Protein AF-A0AAE9A058-F1 (afdb_monomer_lite)

Organism: Caenorhabditis briggsae (NCBI:txid6238)

Secondary structure (DSSP, 8-state):
-HHHHHHHHHHHHHHHHHHHHHHHHHHHHHHHH----HHHHHHHHHHHHHHHHHHHHHHHHHSHHHHHHHHHHHHHHHHHHHHHHHHHHHHHTT-

Foldseek 3Di:
DVVLVVVLVVVLVVLVVVLVVVVVVVVVVCVVVVDDDPVVVVVNVVSSVCSVVVSVVSVQCSPPVSVVVVVVVVVVVVVVVVVVVVVVVVVVVVD

InterPro domains:
  IPR019422 7TM GPCR, serpentine receptor class h (Srh) [PF10318] (1-75)

Radius of gyration: 22.57 Å; chains: 1; bounding box: 70×28×45 Å

Sequence (95 aa):
MQFRFLVGSLAQIGIPLVSFLNPVLYIWLSLNTGYYNHVLNNHLAVLMSLHGLLGTICLLLVHKHYRQHLIRMLTRRKAQVNRTTVASVLINSNV

pLDDT: mean 75.92, std 8.54, range [49.44, 88.12]

Structure (mmCIF, N/CA/C/O backbone):
data_AF-A0AAE9A058-F1
#
_entry.id   AF-A0AAE9A058-F1
#
loop_
_atom_site.group_PDB
_atom_site.id
_atom_site.type_symbol
_atom_site.label_atom_id
_atom_site.label_alt_id
_atom_site.label_comp_id
_atom_site.label_asym_id
_atom_site.label_entity_id
_atom_site.label_seq_id
_atom_site.pdbx_PDB_ins_code
_atom_site.Cartn_x
_atom_site.Cartn_y
_atom_site.Cartn_z
_atom_site.occupancy
_atom_site.B_iso_or_equiv
_atom_site.auth_seq_id
_atom_site.auth_comp_id
_atom_site.auth_asym_id
_atom_site.auth_atom_id
_atom_site.pdbx_PDB_model_num
ATOM 1 N N . MET A 1 1 ? -5.127 -9.473 24.917 1.00 56.59 1 MET A N 1
ATOM 2 C CA . MET A 1 1 ? -5.356 -8.161 24.257 1.00 56.59 1 MET A CA 1
ATOM 3 C C . MET A 1 1 ? -4.134 -7.659 23.485 1.00 56.59 1 MET A C 1
ATOM 5 O O . MET A 1 1 ? -4.328 -7.075 22.430 1.00 56.59 1 MET A O 1
ATOM 9 N N . GLN A 1 2 ? -2.903 -7.932 23.934 1.00 66.69 2 GLN A N 1
ATOM 10 C CA . GLN A 1 2 ? -1.692 -7.352 23.334 1.00 66.69 2 GLN A CA 1
ATOM 11 C C . GLN A 1 2 ? -1.215 -8.030 22.037 1.00 66.69 2 GLN A C 1
ATOM 13 O O . GLN A 1 2 ? -0.788 -7.344 21.119 1.00 66.69 2 GLN A O 1
ATOM 18 N N . PHE A 1 3 ? -1.407 -9.346 21.887 1.00 71.69 3 PHE A N 1
ATOM 19 C CA . PHE A 1 3 ? -1.011 -10.069 20.666 1.00 71.69 3 PHE A CA 1
ATOM 20 C C . PHE A 1 3 ? -1.698 -9.543 19.395 1.00 71.69 3 PHE A C 1
ATOM 22 O O . PHE A 1 3 ? -1.080 -9.422 18.349 1.00 71.69 3 PHE A O 1
ATOM 29 N N . ARG A 1 4 ? -2.976 -9.156 19.485 1.00 72.62 4 ARG A N 1
ATOM 30 C CA . ARG A 1 4 ? -3.739 -8.632 18.335 1.00 72.62 4 ARG A CA 1
ATOM 31 C C . ARG A 1 4 ? -3.257 -7.251 17.895 1.00 72.62 4 ARG A C 1
ATOM 33 O O . ARG A 1 4 ? -3.290 -6.951 16.708 1.00 72.62 4 ARG A O 1
ATOM 40 N N . PHE A 1 5 ? -2.828 -6.430 18.852 1.00 75.44 5 PHE A N 1
ATOM 41 C CA . PHE A 1 5 ? -2.207 -5.140 18.575 1.00 75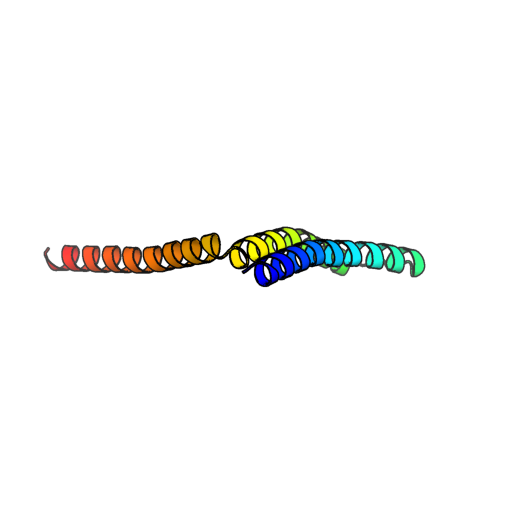.44 5 PHE A CA 1
ATOM 42 C C . PHE A 1 5 ? -0.836 -5.345 17.928 1.00 75.44 5 PHE A C 1
ATOM 44 O O . PHE A 1 5 ? -0.577 -4.784 16.873 1.00 75.44 5 PHE A O 1
ATOM 51 N N . LEU A 1 6 ? -0.025 -6.243 18.489 1.00 76.38 6 LEU A N 1
ATOM 52 C CA . LEU A 1 6 ? 1.304 -6.575 17.982 1.00 76.38 6 LEU A CA 1
ATOM 53 C C . LEU A 1 6 ? 1.258 -7.145 16.555 1.00 76.38 6 LEU A C 1
ATOM 55 O O . LEU A 1 6 ? 2.008 -6.694 15.698 1.00 76.38 6 LEU A O 1
ATOM 59 N N . VAL A 1 7 ? 0.325 -8.057 16.260 1.00 79.62 7 VAL A N 1
ATOM 60 C CA . VAL A 1 7 ? 0.094 -8.577 14.899 1.00 79.62 7 VAL A CA 1
ATOM 61 C C . VAL A 1 7 ? -0.322 -7.465 13.937 1.00 79.62 7 VAL A C 1
ATOM 63 O O . VAL A 1 7 ? 0.143 -7.427 12.804 1.00 79.62 7 VAL A O 1
ATOM 66 N N . GLY A 1 8 ? -1.170 -6.537 14.380 1.00 76.38 8 GLY A N 1
ATOM 67 C CA . GLY A 1 8 ? -1.574 -5.401 13.562 1.00 76.38 8 GLY A CA 1
ATOM 68 C C . GLY A 1 8 ? -0.435 -4.417 13.285 1.00 76.38 8 GLY A C 1
ATOM 69 O O . GLY A 1 8 ? -0.279 -3.976 12.151 1.00 76.38 8 GLY A O 1
ATOM 70 N N . SER A 1 9 ? 0.404 -4.134 14.282 1.00 78.19 9 SER A N 1
ATOM 71 C CA . SER A 1 9 ? 1.618 -3.328 14.122 1.00 78.19 9 SER A CA 1
ATOM 72 C C . SER A 1 9 ? 2.643 -4.006 13.212 1.00 78.19 9 SER A C 1
ATOM 74 O O . SER A 1 9 ? 3.212 -3.349 12.347 1.00 78.19 9 SER A O 1
ATOM 76 N N . LEU A 1 10 ? 2.838 -5.323 13.339 1.00 80.88 10 LEU A N 1
ATOM 77 C CA . LEU A 1 10 ? 3.705 -6.098 12.446 1.00 80.88 10 LEU A CA 1
ATOM 78 C C . LEU A 1 10 ? 3.189 -6.091 11.004 1.00 80.88 10 LEU A C 1
ATOM 80 O O . LEU A 1 10 ? 3.966 -5.860 10.082 1.00 80.88 10 LEU A O 1
ATOM 84 N N . ALA A 1 11 ? 1.884 -6.284 10.799 1.00 80.81 11 ALA A N 1
ATOM 85 C CA . ALA A 1 11 ? 1.273 -6.200 9.474 1.00 80.81 11 ALA A CA 1
ATOM 86 C C . ALA A 1 11 ? 1.437 -4.797 8.868 1.00 80.81 11 ALA A C 1
ATOM 88 O O . ALA A 1 11 ? 1.784 -4.661 7.697 1.00 80.81 11 ALA A O 1
ATOM 89 N N . GLN A 1 12 ? 1.263 -3.751 9.676 1.00 75.12 12 GLN A N 1
ATOM 90 C CA . GLN A 1 12 ? 1.426 -2.369 9.240 1.00 75.12 12 GLN A CA 1
ATOM 91 C C . GLN A 1 12 ? 2.876 -2.008 8.899 1.00 75.12 12 GLN A C 1
ATOM 93 O O . GLN A 1 12 ? 3.072 -1.174 8.028 1.00 75.12 12 GLN A O 1
ATOM 98 N N . ILE A 1 13 ? 3.876 -2.619 9.539 1.00 81.19 13 ILE A N 1
ATOM 99 C CA . ILE A 1 13 ? 5.298 -2.459 9.183 1.00 81.19 13 ILE A CA 1
ATOM 100 C C . ILE A 1 13 ? 5.648 -3.301 7.945 1.00 81.19 13 ILE A C 1
ATOM 102 O O . ILE A 1 13 ? 6.433 -2.874 7.099 1.00 81.19 13 ILE A O 1
ATOM 106 N N . GLY A 1 14 ? 5.021 -4.471 7.799 1.00 81.69 14 GLY A N 1
ATOM 107 C CA . GLY A 1 14 ? 5.198 -5.353 6.647 1.00 81.69 14 GLY A CA 1
ATOM 108 C C . GLY A 1 14 ? 4.697 -4.751 5.332 1.00 81.69 14 GLY A C 1
ATOM 109 O O . GLY A 1 14 ? 5.338 -4.930 4.300 1.00 81.69 14 GLY A O 1
ATOM 110 N N . ILE A 1 15 ? 3.593 -3.996 5.357 1.00 82.12 15 ILE A N 1
ATOM 111 C CA . ILE A 1 15 ? 3.004 -3.375 4.156 1.00 82.12 15 ILE A CA 1
ATOM 112 C C . ILE A 1 15 ? 3.979 -2.384 3.469 1.00 82.12 15 ILE A C 1
ATOM 114 O O . ILE A 1 15 ? 4.234 -2.559 2.277 1.00 82.12 15 ILE A O 1
ATOM 118 N N . PRO A 1 16 ? 4.585 -1.397 4.163 1.00 78.19 16 PRO A N 1
ATOM 119 C CA . PRO A 1 16 ? 5.644 -0.548 3.619 1.00 78.19 16 PRO A CA 1
ATOM 120 C C . PRO A 1 16 ? 6.866 -1.335 3.153 1.00 78.19 16 PRO A C 1
ATOM 122 O O . PRO A 1 16 ? 7.387 -1.050 2.082 1.00 78.19 16 PRO A O 1
ATOM 125 N N . LEU A 1 17 ? 7.305 -2.345 3.913 1.00 81.81 17 LEU A N 1
ATOM 126 C CA . LEU A 1 17 ? 8.464 -3.174 3.562 1.00 81.81 17 LEU A CA 1
ATOM 127 C C . LEU A 1 17 ? 8.282 -3.867 2.209 1.00 81.81 17 LEU A C 1
ATOM 129 O O . LEU A 1 17 ? 9.129 -3.738 1.327 1.00 81.81 17 LEU A O 1
ATOM 133 N N . VAL A 1 18 ? 7.152 -4.551 2.017 1.00 83.12 18 VAL A N 1
ATOM 134 C CA . VAL A 1 18 ? 6.827 -5.205 0.743 1.00 83.12 18 VAL A CA 1
ATOM 135 C C . VAL A 1 18 ? 6.634 -4.163 -0.354 1.00 83.12 18 VAL A C 1
ATOM 137 O O . VAL A 1 18 ? 7.093 -4.361 -1.480 1.00 83.12 18 VAL A O 1
ATOM 140 N N . SER A 1 19 ? 6.003 -3.030 -0.039 1.00 82.06 19 SER A N 1
ATOM 141 C CA . SER A 1 19 ? 5.782 -1.984 -1.030 1.00 82.06 19 SER A CA 1
ATOM 142 C C . SER A 1 19 ? 7.080 -1.355 -1.521 1.00 82.06 19 SER A C 1
ATOM 144 O O . SER A 1 19 ? 7.180 -1.117 -2.711 1.00 82.06 19 SER A O 1
ATOM 146 N N . PHE A 1 20 ? 8.077 -1.131 -0.663 1.00 80.75 20 PHE A N 1
ATOM 147 C CA . PHE A 1 20 ? 9.392 -0.622 -1.070 1.00 80.75 20 PHE A CA 1
ATOM 148 C C . PHE A 1 20 ? 10.254 -1.677 -1.766 1.00 80.75 20 PHE A C 1
ATOM 150 O O . PHE A 1 20 ? 11.054 -1.336 -2.634 1.00 80.75 20 PHE A O 1
ATOM 157 N N . LEU A 1 21 ? 10.075 -2.957 -1.437 1.00 85.69 21 LEU A N 1
ATOM 158 C CA . LEU A 1 21 ? 10.830 -4.041 -2.059 1.00 85.69 21 LEU A CA 1
ATOM 159 C C . LEU A 1 21 ? 10.505 -4.190 -3.559 1.00 85.69 21 LEU A C 1
ATOM 161 O O . LEU A 1 21 ? 11.407 -4.403 -4.365 1.00 85.69 21 LEU A O 1
ATOM 165 N N . ASN A 1 22 ? 9.239 -4.006 -3.945 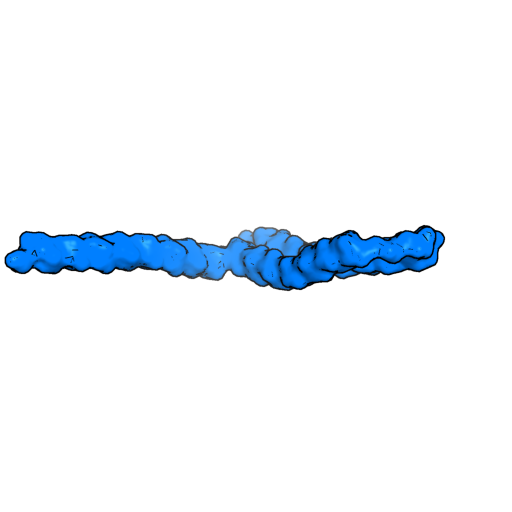1.00 82.06 22 ASN A N 1
ATOM 166 C CA . ASN A 1 22 ? 8.773 -4.093 -5.336 1.00 82.06 22 ASN A CA 1
ATOM 167 C C . ASN A 1 22 ? 9.480 -3.125 -6.321 1.00 82.06 22 ASN A C 1
ATOM 169 O O . ASN A 1 22 ? 10.034 -3.601 -7.313 1.00 82.06 22 ASN A O 1
ATOM 173 N N . PRO A 1 23 ? 9.512 -1.794 -6.097 1.00 82.94 23 PRO A N 1
ATOM 174 C CA . PRO A 1 23 ? 10.188 -0.857 -6.991 1.00 82.94 23 PRO A CA 1
ATOM 175 C C . PRO A 1 23 ? 11.708 -1.043 -6.982 1.00 82.94 23 PRO A C 1
ATOM 177 O O . PRO A 1 23 ? 12.330 -0.901 -8.029 1.00 82.94 23 PRO A O 1
ATOM 180 N N . VAL A 1 24 ? 12.310 -1.414 -5.846 1.00 86.75 24 VAL A N 1
ATOM 181 C CA . VAL A 1 24 ? 13.756 -1.683 -5.762 1.00 86.75 24 VAL A CA 1
ATOM 182 C C . VAL A 1 24 ? 14.142 -2.878 -6.636 1.00 86.75 24 VAL A C 1
ATOM 184 O O . VAL A 1 24 ? 15.079 -2.778 -7.428 1.00 86.75 24 VAL A O 1
ATOM 187 N N . LEU A 1 25 ? 13.389 -3.981 -6.558 1.00 86.69 25 LEU A N 1
ATOM 188 C CA . LEU A 1 25 ? 13.597 -5.142 -7.428 1.00 86.69 25 LEU A CA 1
ATOM 189 C C . LEU A 1 25 ? 13.377 -4.803 -8.902 1.00 86.69 25 LEU A C 1
ATOM 191 O O . LEU A 1 25 ? 14.152 -5.247 -9.745 1.00 86.69 25 LEU A O 1
ATOM 195 N N . TYR A 1 26 ? 12.357 -4.005 -9.218 1.00 84.50 26 TYR A N 1
ATOM 196 C CA . TYR A 1 26 ? 12.086 -3.606 -10.595 1.00 84.50 26 TYR A CA 1
ATOM 197 C C . TYR A 1 26 ? 13.215 -2.761 -11.195 1.00 84.50 26 TYR A C 1
ATOM 199 O O . TYR A 1 26 ? 13.659 -3.040 -12.307 1.00 84.50 26 TYR A O 1
ATOM 207 N N . ILE A 1 27 ? 13.719 -1.771 -10.452 1.00 85.38 27 ILE A N 1
ATOM 208 C CA . ILE A 1 27 ? 14.852 -0.944 -10.885 1.00 85.38 27 ILE A CA 1
ATOM 209 C C . ILE A 1 27 ? 16.084 -1.825 -11.111 1.00 85.38 27 ILE A C 1
ATOM 211 O O . ILE A 1 27 ? 16.729 -1.719 -12.151 1.00 85.38 27 ILE A O 1
ATOM 215 N N . TRP A 1 28 ? 16.377 -2.741 -10.184 1.00 87.62 28 TRP A N 1
ATOM 216 C CA . TRP A 1 28 ? 17.500 -3.671 -10.310 1.00 87.62 28 TRP A CA 1
ATOM 217 C C . TRP A 1 28 ? 17.393 -4.555 -11.560 1.00 87.62 28 TRP A C 1
ATOM 219 O O . TRP A 1 28 ? 18.345 -4.679 -12.332 1.00 87.62 28 TRP A O 1
ATOM 229 N N . LEU A 1 29 ? 16.214 -5.138 -11.797 1.00 84.69 29 LEU A N 1
ATOM 230 C CA . LEU A 1 29 ? 15.963 -5.989 -12.958 1.00 84.69 29 LEU A CA 1
ATOM 231 C C . LEU A 1 29 ? 16.043 -5.191 -14.268 1.00 84.69 29 LEU A C 1
ATOM 233 O O . LEU A 1 29 ? 16.623 -5.669 -15.242 1.00 84.69 29 LEU A O 1
ATOM 237 N N . SER A 1 30 ? 15.498 -3.972 -14.284 1.00 84.75 30 SER A N 1
ATOM 238 C CA . SER A 1 30 ? 15.513 -3.077 -15.446 1.00 84.75 30 SER A CA 1
ATOM 239 C C . SER A 1 30 ? 16.930 -2.634 -15.801 1.00 84.75 30 SER A C 1
ATOM 241 O O . SER A 1 30 ? 17.251 -2.572 -16.985 1.00 84.75 30 SER A O 1
ATOM 243 N N . LEU A 1 31 ? 17.785 -2.383 -14.806 1.00 84.44 31 LEU A N 1
ATOM 244 C CA . LEU A 1 31 ? 19.196 -2.059 -15.025 1.00 84.44 31 LEU A CA 1
ATOM 245 C C . LEU A 1 31 ? 19.972 -3.255 -15.589 1.00 84.44 31 LEU A C 1
ATOM 247 O O . LEU A 1 31 ? 20.767 -3.081 -16.506 1.00 84.44 31 LEU A O 1
ATOM 251 N N . ASN A 1 32 ? 19.723 -4.467 -15.081 1.00 85.75 32 ASN A N 1
ATOM 252 C CA . ASN A 1 32 ? 20.454 -5.661 -15.512 1.00 85.75 32 ASN A CA 1
ATOM 253 C C . ASN A 1 32 ? 20.007 -6.192 -16.887 1.00 85.75 32 ASN A C 1
ATOM 255 O O . ASN A 1 32 ? 20.805 -6.758 -17.625 1.00 85.75 32 ASN A O 1
ATOM 259 N N . THR A 1 33 ? 18.728 -6.032 -17.233 1.00 81.50 33 THR A N 1
ATOM 260 C CA . THR A 1 33 ? 18.164 -6.508 -18.512 1.00 81.50 33 THR A CA 1
ATOM 261 C C . THR A 1 33 ? 18.082 -5.419 -19.584 1.00 81.50 33 THR A C 1
ATOM 263 O O . THR A 1 33 ? 17.786 -5.725 -20.736 1.00 81.50 33 THR A O 1
ATOM 266 N N . GLY A 1 34 ? 18.290 -4.148 -19.220 1.00 77.25 34 GLY A N 1
ATOM 267 C CA . GLY A 1 34 ? 18.074 -2.994 -20.100 1.00 77.25 34 GLY A CA 1
ATOM 268 C C . GLY A 1 34 ? 16.612 -2.795 -20.523 1.00 77.25 34 GLY A C 1
ATOM 269 O O . GLY A 1 34 ? 16.321 -1.950 -21.368 1.00 77.25 34 GLY A O 1
ATOM 270 N N . TYR A 1 35 ? 15.676 -3.570 -19.964 1.00 72.88 35 TYR A N 1
ATOM 271 C CA . TYR A 1 35 ? 14.284 -3.598 -20.392 1.00 72.88 35 TYR A CA 1
ATOM 272 C C . TYR A 1 35 ? 13.471 -2.532 -19.653 1.00 72.88 35 TYR A C 1
ATOM 274 O O . TYR A 1 35 ? 12.989 -2.744 -18.540 1.00 72.88 35 TYR A O 1
ATOM 282 N N . TYR A 1 36 ? 13.335 -1.364 -20.278 1.00 75.12 36 TYR A N 1
ATOM 283 C CA . TYR A 1 36 ? 12.565 -0.244 -19.744 1.00 75.12 36 TYR A CA 1
ATOM 284 C C . TYR A 1 36 ? 11.156 -0.224 -20.343 1.00 75.12 36 TYR A C 1
ATOM 286 O O . TYR A 1 36 ? 10.953 0.211 -21.475 1.00 75.12 36 TYR A O 1
AT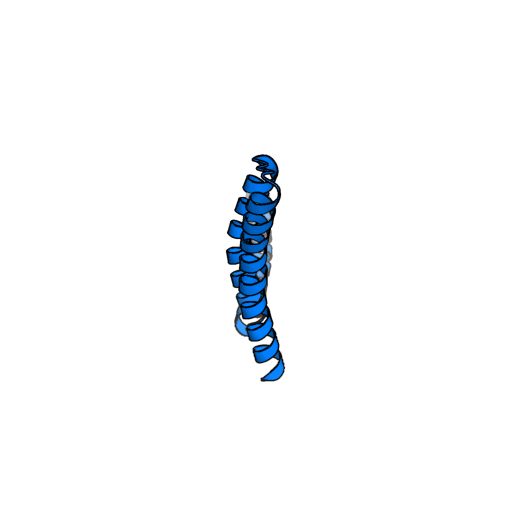OM 294 N N . ASN A 1 37 ? 10.162 -0.700 -19.589 1.00 79.75 37 ASN A N 1
ATOM 295 C CA . ASN A 1 37 ? 8.773 -0.687 -20.043 1.00 79.75 37 ASN A CA 1
ATOM 296 C C . ASN A 1 37 ? 7.965 0.409 -19.331 1.00 79.75 37 ASN A C 1
ATOM 298 O O . ASN A 1 37 ? 7.691 0.333 -18.130 1.00 79.75 37 ASN A O 1
ATOM 302 N N . HIS A 1 38 ? 7.540 1.416 -20.098 1.00 80.62 38 HIS A N 1
ATOM 303 C CA . HIS A 1 38 ? 6.750 2.550 -19.613 1.00 80.62 38 HIS A CA 1
ATOM 304 C C . HIS A 1 38 ? 5.411 2.127 -18.987 1.00 80.62 38 HIS A C 1
ATOM 306 O O . HIS A 1 38 ? 4.970 2.729 -18.008 1.00 80.62 38 HIS A O 1
ATOM 312 N N . VAL A 1 39 ? 4.776 1.072 -19.514 1.00 86.88 39 VAL A N 1
ATOM 313 C CA . VAL A 1 39 ? 3.486 0.571 -19.009 1.00 86.88 39 VAL A CA 1
ATOM 314 C C . VAL A 1 39 ? 3.655 -0.037 -17.620 1.00 86.88 39 VAL A C 1
ATOM 316 O O . VAL A 1 39 ? 2.884 0.264 -16.706 1.00 86.88 39 VAL A O 1
ATOM 319 N N . LEU A 1 40 ? 4.696 -0.855 -17.450 1.00 80.88 40 LEU A N 1
ATOM 320 C CA . LEU A 1 40 ? 4.991 -1.527 -16.188 1.00 80.88 40 LEU A CA 1
ATOM 321 C C . LEU A 1 40 ? 5.417 -0.524 -15.111 1.00 80.88 40 LEU A C 1
ATOM 323 O O . LEU A 1 40 ? 4.962 -0.608 -13.973 1.00 80.88 40 LEU A O 1
ATOM 327 N N . ASN A 1 41 ? 6.203 0.484 -15.492 1.00 83.81 41 ASN A N 1
ATOM 328 C CA . ASN A 1 41 ? 6.596 1.558 -14.588 1.00 83.81 41 ASN A CA 1
ATOM 329 C C . ASN A 1 41 ? 5.390 2.383 -14.096 1.00 83.81 41 ASN A C 1
ATOM 331 O O . ASN A 1 41 ? 5.279 2.669 -12.906 1.00 83.81 41 ASN A O 1
ATOM 335 N N . ASN A 1 42 ? 4.440 2.709 -14.981 1.00 87.50 42 ASN A N 1
ATOM 336 C CA . ASN A 1 42 ? 3.210 3.407 -14.592 1.00 87.50 42 ASN A CA 1
ATOM 337 C C . ASN A 1 42 ? 2.330 2.559 -13.662 1.00 87.50 42 ASN A C 1
ATOM 339 O O . ASN A 1 42 ? 1.758 3.082 -12.707 1.00 87.50 42 ASN A O 1
ATOM 343 N N . HIS A 1 43 ? 2.247 1.246 -13.894 1.00 86.19 43 HIS A N 1
ATOM 344 C CA . HIS A 1 43 ? 1.550 0.337 -12.980 1.00 86.19 43 HIS A CA 1
ATOM 345 C C . HIS A 1 43 ? 2.210 0.281 -11.600 1.00 86.19 43 HIS A C 1
ATOM 347 O O . HIS A 1 43 ? 1.516 0.352 -10.587 1.00 86.19 43 HIS A O 1
ATOM 353 N N . LEU A 1 44 ? 3.542 0.214 -11.545 1.00 85.62 44 LEU A N 1
ATOM 354 C CA . LEU A 1 44 ? 4.293 0.256 -10.290 1.00 85.62 44 LEU A CA 1
ATOM 355 C C . LEU A 1 44 ? 4.090 1.575 -9.541 1.00 85.62 44 LEU A C 1
ATOM 357 O O . LEU A 1 44 ? 3.936 1.559 -8.320 1.00 85.62 44 LEU A O 1
ATOM 361 N N . ALA A 1 45 ? 4.021 2.702 -10.253 1.00 84.88 45 ALA A N 1
ATOM 362 C CA . ALA A 1 45 ? 3.729 4.002 -9.656 1.00 84.88 45 ALA A CA 1
ATOM 363 C C . ALA A 1 45 ? 2.340 4.027 -8.996 1.00 84.88 45 ALA A C 1
ATOM 365 O O . ALA A 1 45 ? 2.219 4.436 -7.842 1.00 84.88 45 ALA A O 1
ATOM 366 N N . VAL A 1 46 ? 1.307 3.511 -9.673 1.00 88.12 46 VAL A N 1
ATOM 367 C CA . VAL A 1 46 ? -0.045 3.385 -9.098 1.00 88.12 46 VAL A CA 1
ATOM 368 C C . VAL A 1 46 ? -0.042 2.466 -7.872 1.00 88.12 46 VAL A C 1
ATOM 370 O O . VAL A 1 46 ? -0.645 2.802 -6.851 1.00 88.12 46 VAL A O 1
ATOM 373 N N . LEU A 1 47 ? 0.672 1.337 -7.934 1.00 84.88 47 LEU A N 1
ATOM 374 C CA . LEU A 1 47 ? 0.795 0.402 -6.813 1.00 84.88 47 LEU A CA 1
ATOM 375 C C . LEU A 1 47 ? 1.447 1.068 -5.587 1.00 84.88 47 LEU A C 1
ATOM 377 O O . LEU A 1 47 ? 0.956 0.932 -4.465 1.00 84.88 47 LEU A O 1
ATOM 381 N N . MET A 1 48 ? 2.510 1.846 -5.811 1.00 83.44 48 MET A N 1
ATOM 382 C CA . MET A 1 48 ? 3.207 2.605 -4.770 1.00 83.44 48 MET A CA 1
ATOM 383 C C . MET A 1 48 ? 2.336 3.693 -4.144 1.00 83.44 48 MET A C 1
ATOM 385 O O . MET A 1 48 ? 2.348 3.864 -2.921 1.00 83.44 48 MET A O 1
ATOM 389 N N . SER A 1 49 ? 1.549 4.402 -4.957 1.00 85.56 49 SER A N 1
ATOM 390 C CA . SER A 1 49 ? 0.586 5.391 -4.466 1.00 85.56 49 SER A CA 1
ATOM 391 C C . SER A 1 49 ? -0.526 4.749 -3.632 1.00 85.56 49 SER A C 1
ATOM 393 O O . SER A 1 49 ? -0.936 5.310 -2.616 1.00 85.56 49 SER A O 1
ATOM 395 N N . LEU A 1 50 ? -0.992 3.555 -4.009 1.00 85.62 50 LEU A N 1
ATOM 396 C CA . LEU A 1 50 ? -2.030 2.832 -3.269 1.00 85.62 50 LEU A CA 1
ATOM 397 C C . LEU A 1 50 ? -1.531 2.256 -1.940 1.00 85.62 50 LEU A C 1
ATOM 399 O O . LEU A 1 50 ? -2.310 2.165 -0.991 1.00 85.62 50 LEU A O 1
ATOM 403 N N . HIS A 1 51 ? -0.247 1.915 -1.819 1.00 83.50 51 HIS A N 1
ATOM 404 C CA . HIS A 1 51 ? 0.298 1.315 -0.597 1.00 83.50 51 HIS A CA 1
ATOM 405 C C . HIS A 1 51 ? 0.040 2.161 0.662 1.00 83.50 51 HIS A C 1
ATOM 407 O O . HIS A 1 51 ? -0.302 1.613 1.713 1.00 83.50 51 HIS A O 1
ATOM 413 N N . GLY A 1 52 ? 0.149 3.491 0.552 1.00 77.81 52 GLY A N 1
ATOM 414 C CA . GLY A 1 52 ? -0.061 4.401 1.679 1.00 77.81 52 GLY A CA 1
ATOM 415 C C . GLY A 1 52 ? -1.506 4.368 2.174 1.00 77.81 52 GLY A C 1
ATOM 416 O O . GLY A 1 52 ? -1.750 4.374 3.384 1.00 77.81 52 GLY A O 1
ATOM 417 N N . LEU A 1 53 ? -2.456 4.237 1.239 1.00 81.62 53 LEU A N 1
ATOM 418 C CA . LEU A 1 53 ? -3.880 4.072 1.520 1.00 81.62 53 LEU A CA 1
ATOM 419 C C . LEU A 1 53 ? -4.154 2.723 2.201 1.00 81.62 53 LEU A C 1
ATOM 421 O O . LEU A 1 53 ? -4.868 2.669 3.201 1.00 81.62 53 LEU A O 1
ATOM 425 N N . LEU A 1 54 ? -3.552 1.631 1.714 1.00 79.38 54 LEU A N 1
ATOM 426 C CA . LEU A 1 54 ? -3.688 0.312 2.343 1.00 79.38 54 LEU A CA 1
ATOM 427 C C . LEU A 1 54 ? -3.100 0.289 3.761 1.00 79.38 54 LEU A C 1
ATOM 429 O O . LEU A 1 54 ? -3.718 -0.279 4.662 1.00 79.38 54 LEU A O 1
ATOM 433 N N . GLY A 1 55 ? -1.953 0.937 3.984 1.00 79.06 55 GLY A N 1
ATOM 434 C CA . GLY A 1 55 ? -1.333 1.053 5.306 1.00 79.06 55 GLY A CA 1
ATOM 435 C C . GLY A 1 55 ? -2.218 1.799 6.310 1.00 79.06 55 GLY A C 1
ATOM 436 O O . GLY A 1 55 ? -2.403 1.337 7.438 1.00 79.06 55 GLY A O 1
ATOM 437 N N . THR A 1 56 ? -2.841 2.905 5.889 1.00 81.94 56 THR A N 1
ATOM 438 C CA . THR A 1 56 ? -3.785 3.653 6.740 1.00 81.94 56 THR A CA 1
ATOM 439 C C . THR A 1 56 ? -5.077 2.880 6.988 1.00 81.94 56 THR A C 1
ATOM 441 O O . THR A 1 56 ? -5.539 2.827 8.127 1.00 81.94 56 THR A O 1
ATOM 444 N N . ILE A 1 57 ? -5.643 2.227 5.968 1.00 78.75 57 ILE A N 1
ATOM 445 C CA . ILE A 1 57 ? -6.832 1.375 6.121 1.00 78.75 57 ILE A CA 1
ATOM 446 C C . ILE A 1 57 ? -6.547 0.226 7.098 1.00 78.75 57 ILE A C 1
ATOM 448 O O . ILE A 1 57 ? -7.364 -0.054 7.977 1.00 78.75 57 ILE A O 1
ATOM 452 N N . CYS A 1 58 ? -5.383 -0.416 6.995 1.00 72.50 58 CYS A N 1
ATOM 453 C CA . CYS A 1 58 ? -4.990 -1.502 7.888 1.00 72.50 58 CYS A CA 1
ATOM 454 C C . CYS A 1 58 ? -4.875 -1.021 9.346 1.00 72.50 58 CYS A C 1
ATOM 456 O O . CYS A 1 58 ? -5.465 -1.632 10.241 1.00 72.50 58 CYS A O 1
ATOM 458 N N . LEU A 1 59 ? -4.226 0.129 9.576 1.00 77.19 59 LEU A N 1
ATOM 459 C CA . LEU A 1 59 ? -4.137 0.780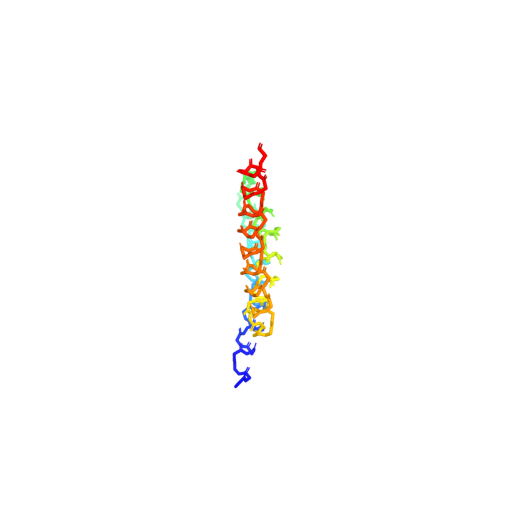 10.890 1.00 77.19 59 LEU A CA 1
ATOM 460 C C . LEU A 1 59 ? -5.531 1.047 11.493 1.00 77.19 59 LEU A C 1
ATOM 462 O O . LEU A 1 59 ? -5.792 0.694 12.651 1.00 77.19 59 LEU A O 1
ATOM 466 N N . LEU A 1 60 ? -6.433 1.621 10.688 1.00 72.75 60 LEU A N 1
ATOM 467 C CA . LEU A 1 60 ? -7.826 1.921 11.041 1.00 72.75 60 LEU A CA 1
ATOM 468 C C . LEU A 1 60 ? -8.626 0.663 11.418 1.00 72.75 60 LEU A C 1
ATOM 470 O O . LEU A 1 60 ? -9.446 0.697 12.337 1.00 72.75 60 LEU A O 1
ATOM 474 N N . LEU A 1 61 ? -8.400 -0.459 10.733 1.00 67.81 61 LEU A N 1
ATOM 475 C CA . LEU A 1 61 ? -9.127 -1.711 10.975 1.00 67.81 61 LEU A CA 1
ATOM 476 C C . LEU A 1 61 ? -8.577 -2.519 12.158 1.00 67.81 61 LEU A C 1
ATOM 478 O O . LEU A 1 61 ? -9.351 -3.177 12.861 1.00 67.81 61 LEU A O 1
ATOM 482 N N . VAL A 1 62 ? -7.264 -2.465 12.390 1.00 70.06 62 VAL A N 1
ATOM 483 C CA . VAL A 1 62 ? -6.575 -3.131 13.508 1.00 70.06 62 VAL A CA 1
ATOM 484 C C . VAL A 1 62 ? -6.971 -2.519 14.849 1.00 70.06 62 VAL A C 1
ATOM 486 O O . VAL A 1 62 ? -7.200 -3.238 15.828 1.00 70.06 62 VAL A O 1
ATOM 489 N N . HIS A 1 63 ? -7.081 -1.192 14.913 1.00 69.31 63 HIS A N 1
ATOM 490 C CA . HIS A 1 63 ? -7.424 -0.508 16.150 1.00 69.31 63 HIS A CA 1
ATOM 491 C C . HIS A 1 63 ? -8.919 -0.674 16.436 1.00 69.31 63 HIS A C 1
ATOM 493 O O . HIS A 1 63 ? -9.778 -0.037 15.828 1.00 69.31 63 HIS A O 1
ATOM 499 N N . LYS A 1 64 ? -9.239 -1.534 17.411 1.00 62.38 64 LYS A N 1
ATOM 500 C CA . LYS A 1 64 ? -10.612 -1.900 17.812 1.00 62.38 64 LYS A CA 1
ATOM 501 C C . LYS A 1 64 ? -11.542 -0.687 17.989 1.00 62.38 64 LYS A C 1
ATOM 503 O O . LYS A 1 64 ? -12.701 -0.746 17.588 1.00 62.38 64 LYS A O 1
ATOM 508 N N . HIS A 1 65 ? -11.033 0.415 18.543 1.00 61.44 65 HIS A N 1
ATOM 509 C CA . HIS A 1 65 ? -11.784 1.662 18.734 1.00 61.44 65 HIS A CA 1
ATOM 510 C C . HIS A 1 65 ? -12.144 2.348 17.405 1.00 61.44 65 HIS A C 1
ATOM 512 O O . HIS A 1 65 ? -13.278 2.798 17.231 1.00 61.44 65 HIS A O 1
ATOM 518 N N . TYR A 1 66 ? -11.220 2.342 16.441 1.00 62.53 66 TYR A N 1
ATOM 519 C CA . TYR A 1 66 ? -11.407 2.938 15.121 1.00 62.53 66 TYR A CA 1
ATOM 520 C C . TYR A 1 66 ? -12.392 2.150 14.258 1.00 62.53 66 TYR A C 1
ATOM 522 O O . TYR A 1 66 ? -13.303 2.747 13.684 1.00 62.53 66 TYR A O 1
ATOM 530 N N . ARG A 1 67 ? -12.312 0.812 14.237 1.00 68.81 67 ARG A N 1
ATOM 531 C CA . ARG A 1 67 ? -13.277 -0.019 13.493 1.00 68.81 67 ARG A CA 1
ATOM 532 C C . ARG A 1 67 ? -14.710 0.184 13.990 1.00 68.81 67 ARG A C 1
ATOM 534 O O . ARG A 1 67 ? -15.639 0.277 13.189 1.00 68.81 67 ARG A O 1
ATOM 541 N N . GLN A 1 68 ? -14.899 0.284 15.308 1.00 68.31 68 GLN A N 1
ATOM 542 C CA . GLN A 1 68 ? -16.218 0.519 15.900 1.00 68.31 68 GLN A CA 1
ATOM 543 C C . GLN A 1 68 ? -16.778 1.894 15.501 1.00 68.31 68 GLN A C 1
ATOM 545 O O . GLN A 1 68 ? -17.974 2.012 15.240 1.00 68.31 68 GLN A O 1
ATOM 550 N N . HIS A 1 69 ? -15.931 2.926 15.443 1.00 71.12 69 HIS A N 1
ATOM 551 C CA . HIS A 1 69 ? -16.317 4.260 14.978 1.00 71.12 69 HIS A CA 1
ATOM 552 C C . HIS A 1 69 ? -16.641 4.289 13.483 1.00 71.12 69 HIS A C 1
ATOM 554 O O . HIS A 1 69 ? -17.687 4.815 13.119 1.00 71.12 69 HIS A O 1
ATOM 560 N N . LEU A 1 70 ? -15.828 3.653 12.637 1.00 73.94 70 LEU A N 1
ATOM 561 C CA . LEU A 1 70 ? -16.075 3.527 11.197 1.00 73.94 70 LEU A CA 1
ATOM 562 C C . LEU A 1 70 ? -17.410 2.838 10.899 1.00 73.94 70 LEU A C 1
ATOM 564 O O . LEU A 1 70 ? -18.229 3.372 10.154 1.00 73.94 70 LEU A O 1
ATOM 568 N N . ILE A 1 71 ? -17.666 1.688 11.531 1.00 75.75 71 ILE A N 1
ATOM 569 C CA . ILE A 1 71 ? -18.933 0.960 11.377 1.00 75.75 71 ILE A CA 1
ATOM 570 C C . ILE A 1 71 ? -20.098 1.832 11.849 1.00 75.75 71 ILE A C 1
ATOM 572 O O . ILE A 1 71 ? -21.101 1.945 11.152 1.00 75.75 71 ILE A O 1
ATOM 576 N N . ARG A 1 72 ? -19.972 2.508 12.999 1.00 76.31 72 ARG A N 1
ATOM 577 C CA . ARG A 1 72 ? -21.010 3.433 13.480 1.00 76.31 72 ARG A CA 1
ATOM 578 C C . ARG A 1 72 ? -21.262 4.574 12.494 1.00 76.31 72 ARG A C 1
ATOM 580 O O . ARG A 1 72 ? -22.419 4.922 12.290 1.00 76.31 72 ARG A O 1
ATOM 587 N N . MET A 1 73 ? -20.226 5.130 11.873 1.00 79.12 73 MET A N 1
ATOM 588 C CA . MET A 1 73 ? -20.346 6.228 10.910 1.00 79.12 73 MET A CA 1
ATOM 589 C C . MET A 1 73 ? -21.025 5.774 9.615 1.00 79.12 73 MET A C 1
ATOM 591 O O . MET A 1 73 ? -21.968 6.418 9.160 1.00 79.12 73 MET A O 1
ATOM 595 N N . LEU A 1 74 ? -20.623 4.621 9.075 1.00 79.56 74 LEU A N 1
ATOM 596 C CA . LEU A 1 74 ? -21.212 4.024 7.872 1.00 79.56 74 LEU A CA 1
ATOM 597 C C . LEU A 1 74 ? -22.672 3.601 8.097 1.00 79.56 74 LEU A C 1
ATOM 599 O O . LEU A 1 74 ? -23.539 3.897 7.272 1.00 79.56 74 LEU A O 1
ATOM 603 N N . THR A 1 75 ? -22.974 2.974 9.236 1.00 78.38 75 THR A N 1
ATOM 604 C CA . THR A 1 75 ? -24.337 2.547 9.586 1.00 78.38 75 THR A CA 1
ATOM 605 C C . THR A 1 75 ? -25.249 3.738 9.887 1.00 78.38 75 THR A C 1
ATOM 607 O O . THR A 1 75 ? -26.394 3.753 9.434 1.00 78.38 75 THR A O 1
ATOM 610 N N . ARG A 1 76 ? -24.764 4.780 10.583 1.00 68.81 76 ARG A N 1
ATOM 611 C CA . ARG A 1 76 ? -25.556 6.004 10.815 1.00 68.81 76 ARG A CA 1
ATOM 612 C C . ARG A 1 76 ? -25.819 6.781 9.530 1.00 68.81 76 ARG A C 1
ATOM 614 O O . ARG A 1 76 ? -26.912 7.320 9.395 1.00 68.81 76 ARG A O 1
ATOM 621 N N . ARG A 1 77 ? -24.891 6.774 8.565 1.00 61.56 77 ARG A N 1
ATOM 622 C CA . ARG A 1 77 ? -25.125 7.353 7.232 1.00 61.56 77 ARG A CA 1
ATOM 623 C C . ARG A 1 77 ? -26.296 6.675 6.523 1.00 61.56 77 ARG A C 1
ATOM 625 O O . ARG A 1 77 ? -27.185 7.368 6.046 1.00 61.56 77 ARG A O 1
ATOM 632 N N . LYS A 1 78 ? -26.348 5.337 6.516 1.00 61.22 78 LYS A N 1
ATOM 633 C CA . LYS A 1 78 ? -27.474 4.592 5.919 1.00 61.22 78 LYS A CA 1
ATOM 634 C C . LYS A 1 78 ? -28.802 4.873 6.630 1.00 61.22 78 LYS A C 1
ATOM 636 O O . LYS A 1 78 ? -29.817 5.079 5.972 1.00 61.22 78 LYS A O 1
ATOM 641 N N . ALA A 1 79 ? -28.788 4.938 7.963 1.00 62.09 79 ALA A N 1
ATOM 642 C CA . ALA A 1 79 ? -29.983 5.241 8.750 1.00 62.09 79 ALA A CA 1
ATOM 643 C C . ALA A 1 79 ? -30.497 6.680 8.537 1.00 62.09 79 ALA A C 1
ATOM 645 O O . ALA A 1 79 ? -31.707 6.893 8.484 1.00 62.09 79 ALA A O 1
ATOM 646 N N . GLN A 1 80 ? -29.601 7.664 8.395 1.00 60.62 80 GLN A N 1
ATOM 647 C CA . GLN A 1 80 ? -29.991 9.041 8.082 1.00 60.62 80 GLN A CA 1
ATOM 648 C C . GLN A 1 80 ? -30.518 9.193 6.658 1.00 60.62 80 GLN A C 1
ATOM 650 O O . GLN A 1 80 ? -31.551 9.830 6.494 1.00 60.62 80 GLN A O 1
ATOM 655 N N . VAL A 1 81 ? -29.858 8.588 5.664 1.00 65.94 81 VAL A N 1
ATOM 656 C CA . VAL A 1 81 ? -30.296 8.645 4.259 1.00 65.94 81 VAL A CA 1
ATOM 657 C C . VAL A 1 81 ? -31.709 8.085 4.111 1.00 65.94 81 VAL A C 1
ATOM 659 O O . VAL A 1 81 ? -32.565 8.749 3.533 1.00 65.94 81 VAL A O 1
ATOM 662 N N . ASN A 1 82 ? -32.001 6.935 4.733 1.00 66.62 82 ASN A N 1
ATOM 663 C CA . ASN A 1 82 ? -33.363 6.403 4.745 1.00 66.62 82 ASN A CA 1
ATOM 664 C C . ASN A 1 82 ? -34.349 7.382 5.392 1.00 66.62 82 ASN A C 1
ATOM 666 O O . ASN A 1 82 ? -35.394 7.643 4.813 1.00 66.62 82 ASN A O 1
ATOM 670 N N . ARG A 1 83 ? -34.025 7.981 6.547 1.00 64.69 83 ARG A N 1
ATOM 671 C CA . ARG A 1 83 ? -34.920 8.953 7.202 1.00 64.69 83 ARG A CA 1
ATOM 672 C C . ARG A 1 83 ? -35.201 10.188 6.350 1.00 64.69 83 ARG A C 1
ATOM 674 O O . ARG A 1 83 ? -36.342 10.629 6.323 1.00 64.69 83 ARG A O 1
ATOM 681 N N . THR A 1 84 ? -34.203 10.729 5.656 1.00 66.69 84 THR A N 1
ATOM 682 C CA . THR A 1 84 ? -34.395 11.893 4.779 1.00 66.69 84 THR A CA 1
ATOM 683 C C . THR A 1 84 ? -35.243 11.566 3.556 1.00 66.69 84 THR A C 1
ATOM 685 O O . THR A 1 84 ? -36.095 12.367 3.191 1.00 66.69 84 THR A O 1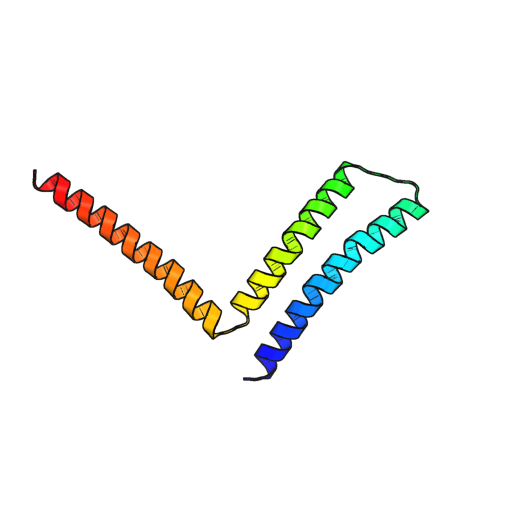
ATOM 688 N N . THR A 1 85 ? -35.074 10.377 2.969 1.00 67.25 85 THR A N 1
ATOM 689 C CA . THR A 1 85 ? -35.883 9.929 1.828 1.00 67.25 85 THR A CA 1
ATOM 690 C C . THR A 1 85 ? -37.322 9.626 2.239 1.00 67.25 85 THR A C 1
ATOM 692 O O . THR A 1 85 ? -38.247 9.969 1.514 1.00 67.25 85 THR A O 1
ATOM 695 N N . VAL A 1 86 ? -37.548 9.025 3.413 1.00 70.12 86 VAL A N 1
ATOM 696 C CA . VAL A 1 86 ? -38.919 8.763 3.882 1.00 70.12 86 VAL A CA 1
ATOM 697 C C . VAL A 1 86 ? -39.611 10.075 4.274 1.00 70.12 86 VAL A C 1
ATOM 699 O O . VAL A 1 86 ? -40.777 10.267 3.950 1.00 70.12 86 VAL A O 1
ATOM 702 N N . ALA A 1 87 ? -38.896 11.010 4.912 1.00 69.88 87 ALA A N 1
ATOM 703 C CA . ALA A 1 87 ? -39.444 12.319 5.264 1.00 69.88 87 ALA A CA 1
ATOM 704 C C . ALA A 1 87 ? -39.840 13.140 4.026 1.00 69.88 87 ALA A C 1
ATOM 706 O O . ALA A 1 87 ? -40.920 13.720 4.014 1.00 69.88 87 ALA A O 1
ATOM 707 N N . SER A 1 88 ? -39.021 13.161 2.969 1.00 68.38 88 SER A N 1
ATOM 708 C CA . SER A 1 88 ? -39.364 13.887 1.740 1.00 68.38 88 SER A CA 1
ATOM 709 C C . SER A 1 88 ? -40.550 13.269 0.992 1.00 68.38 88 SER A C 1
ATOM 711 O O . SER A 1 88 ? -41.369 14.007 0.451 1.00 68.38 88 SER A O 1
ATOM 713 N N . VAL A 1 89 ? -40.689 11.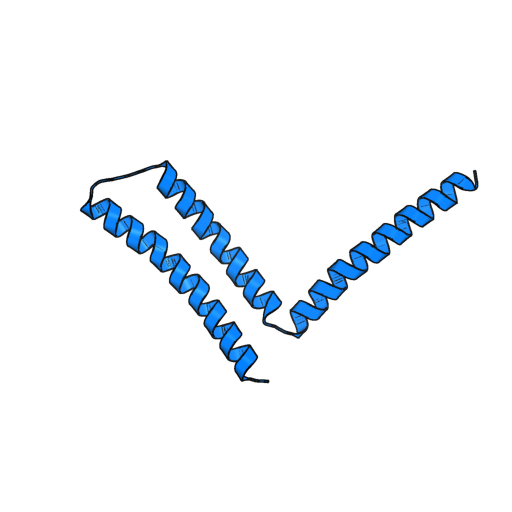938 0.998 1.00 73.94 89 VAL A N 1
ATOM 714 C CA . VAL A 1 89 ? -41.856 11.249 0.418 1.00 73.94 89 VAL A CA 1
ATOM 715 C C . VAL A 1 89 ? -43.132 11.581 1.191 1.00 73.94 89 VAL A C 1
ATOM 717 O O . VAL A 1 89 ? -44.130 11.929 0.571 1.00 73.94 89 VAL A O 1
ATOM 720 N N . LEU A 1 90 ? -43.088 11.550 2.528 1.00 73.19 90 LEU A N 1
ATOM 721 C CA . LEU A 1 90 ? -44.243 11.866 3.378 1.00 73.19 90 LEU A CA 1
ATOM 722 C C . LEU A 1 90 ? -44.699 13.329 3.267 1.00 73.19 90 LEU A C 1
ATOM 724 O O . LEU A 1 90 ? -45.890 13.609 3.410 1.00 73.19 90 LEU A O 1
ATOM 728 N N . ILE A 1 91 ? -43.764 14.253 3.026 1.00 73.25 91 ILE A N 1
ATOM 729 C CA . ILE A 1 91 ? -44.063 15.674 2.810 1.00 73.25 91 ILE A CA 1
ATOM 730 C C . ILE A 1 91 ? -44.718 15.886 1.438 1.00 73.25 91 ILE A C 1
ATOM 732 O O . ILE A 1 91 ? -45.686 16.630 1.351 1.00 73.25 91 ILE A O 1
ATOM 736 N N . ASN A 1 92 ? -44.249 15.207 0.386 1.00 68.38 92 ASN A N 1
ATOM 737 C CA . ASN A 1 92 ? -44.823 15.330 -0.960 1.00 68.38 92 ASN A CA 1
ATOM 738 C C . ASN A 1 92 ? -46.216 14.677 -1.075 1.00 68.38 92 ASN A C 1
ATOM 740 O O . ASN A 1 92 ? -47.044 15.125 -1.848 1.00 68.38 92 ASN A O 1
ATOM 744 N N . SER A 1 93 ? -46.510 13.644 -0.283 1.00 60.56 93 SER A N 1
ATOM 745 C CA . SER A 1 93 ? -47.833 12.998 -0.265 1.00 60.56 93 SER A CA 1
ATOM 746 C C . SER A 1 93 ? -48.902 13.723 0.572 1.00 60.56 93 SER A C 1
ATOM 748 O O . SER A 1 93 ? -50.040 13.268 0.600 1.00 60.56 93 SER A O 1
ATOM 750 N N . ASN A 1 94 ? -48.539 14.784 1.305 1.00 57.50 94 ASN A N 1
ATOM 751 C CA . ASN A 1 94 ? -49.459 15.598 2.122 1.00 57.50 94 ASN A CA 1
ATOM 752 C C . ASN A 1 94 ? -49.750 16.985 1.508 1.00 57.50 94 ASN A C 1
ATOM 754 O O . ASN A 1 94 ? -50.302 17.848 2.190 1.00 57.50 94 ASN A O 1
ATOM 758 N N . VAL A 1 95 ? -49.366 17.198 0.246 1.00 49.44 95 VAL A N 1
ATOM 759 C CA . VAL A 1 95 ? -49.706 18.368 -0.582 1.00 49.44 95 VAL A CA 1
ATOM 760 C C . VAL A 1 95 ? -50.582 17.889 -1.731 1.00 49.44 95 VAL A C 1
ATOM 762 O O . VAL A 1 95 ? -51.552 18.606 -2.052 1.00 49.44 95 VAL A O 1
#